Protein AF-I4HC39-F1 (afdb_monomer_lite)

pLDDT: mean 86.43, std 15.0, range [48.84, 98.0]

Structure (mmCIF, N/CA/C/O backbone):
data_AF-I4HC39-F1
#
_entry.id   AF-I4HC39-F1
#
loop_
_atom_site.group_PDB
_atom_site.id
_atom_site.type_symbol
_atom_site.label_atom_id
_atom_site.label_alt_id
_atom_site.label_comp_id
_atom_site.label_asym_id
_atom_site.label_entity_id
_atom_site.label_seq_id
_atom_site.pdbx_PDB_ins_code
_atom_site.C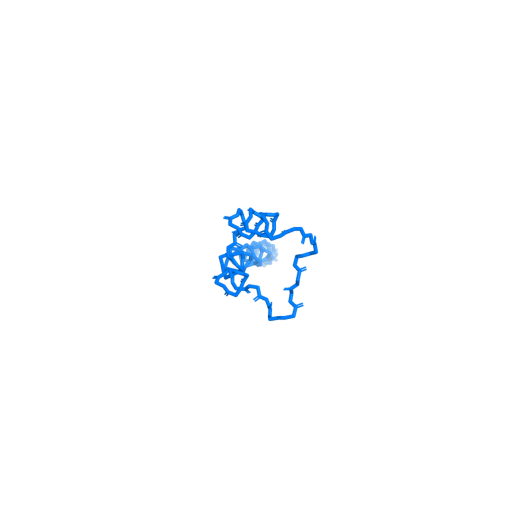artn_x
_atom_site.Cartn_y
_atom_site.Cartn_z
_atom_site.occupancy
_atom_site.B_iso_or_equiv
_atom_site.auth_seq_id
_atom_site.auth_comp_id
_atom_site.auth_asym_id
_atom_site.auth_atom_id
_atom_site.pdbx_PDB_model_num
ATOM 1 N N . MET A 1 1 ? 12.689 -1.212 -8.027 1.00 84.56 1 MET A N 1
ATOM 2 C CA . MET A 1 1 ? 11.909 -0.062 -7.509 1.00 84.56 1 MET A CA 1
ATOM 3 C C . MET A 1 1 ? 10.740 -0.531 -6.656 1.00 84.56 1 MET A C 1
ATOM 5 O O . MET A 1 1 ? 10.621 -0.034 -5.553 1.00 84.56 1 MET A O 1
ATOM 9 N N . LEU A 1 2 ? 9.944 -1.512 -7.099 1.00 92.06 2 LEU A N 1
ATOM 10 C CA . LEU A 1 2 ? 8.814 -2.047 -6.321 1.00 92.06 2 LEU A CA 1
ATOM 11 C C . LEU A 1 2 ? 9.215 -2.499 -4.908 1.00 92.06 2 LEU A C 1
ATOM 13 O O . LEU A 1 2 ? 8.656 -2.014 -3.931 1.00 92.06 2 LEU A O 1
ATOM 17 N N . ARG A 1 3 ? 10.290 -3.288 -4.793 1.00 92.44 3 ARG A N 1
ATOM 18 C CA . ARG A 1 3 ? 10.851 -3.695 -3.494 1.00 92.44 3 ARG A CA 1
ATOM 19 C C . ARG A 1 3 ? 11.233 -2.523 -2.576 1.00 92.44 3 ARG A C 1
ATOM 21 O O . ARG A 1 3 ? 11.077 -2.631 -1.369 1.00 92.44 3 ARG A O 1
ATOM 28 N N . LEU A 1 4 ? 11.701 -1.396 -3.129 1.00 93.69 4 LEU A N 1
ATOM 29 C CA . LEU A 1 4 ? 12.049 -0.208 -2.328 1.00 93.69 4 LEU A CA 1
ATOM 30 C C . LEU A 1 4 ? 10.806 0.473 -1.747 1.00 93.69 4 LEU A C 1
ATOM 32 O O . LEU A 1 4 ? 10.856 0.973 -0.632 1.00 93.69 4 LEU A O 1
ATOM 36 N N . GLN A 1 5 ? 9.685 0.437 -2.471 1.00 95.19 5 GLN A N 1
ATOM 37 C CA . GLN A 1 5 ? 8.394 0.907 -1.965 1.00 95.19 5 GLN A CA 1
ATOM 38 C C . GLN A 1 5 ? 7.717 -0.132 -1.048 1.00 95.19 5 GLN A C 1
ATOM 40 O O . GLN A 1 5 ? 6.618 0.115 -0.565 1.00 95.19 5 GLN A O 1
ATOM 45 N N . GLY A 1 6 ? 8.343 -1.287 -0.796 1.00 95.75 6 GLY A N 1
ATOM 46 C CA . GLY A 1 6 ? 7.798 -2.346 0.055 1.00 95.75 6 GLY A CA 1
ATOM 47 C C . GLY A 1 6 ? 6.759 -3.240 -0.623 1.00 95.75 6 GLY A C 1
ATOM 48 O O . GLY A 1 6 ? 6.039 -3.943 0.080 1.00 95.75 6 GLY A O 1
ATOM 49 N N . PHE A 1 7 ? 6.661 -3.228 -1.958 1.00 96.12 7 PHE A N 1
ATOM 50 C CA . PHE A 1 7 ? 5.816 -4.194 -2.667 1.00 96.12 7 PHE A CA 1
ATOM 51 C C . PHE A 1 7 ? 6.371 -5.624 -2.529 1.00 96.12 7 PHE A C 1
ATOM 53 O O . PHE A 1 7 ? 7.597 -5.786 -2.507 1.00 96.12 7 PHE A O 1
ATOM 60 N N . PRO A 1 8 ? 5.490 -6.643 -2.492 1.00 95.31 8 PRO A N 1
ATOM 61 C CA . PRO A 1 8 ? 5.869 -8.055 -2.532 1.00 95.31 8 PRO A CA 1
ATOM 62 C C . PRO A 1 8 ? 6.721 -8.421 -3.754 1.00 95.31 8 PRO A C 1
ATOM 64 O O . PRO A 1 8 ? 6.628 -7.778 -4.802 1.00 95.31 8 PRO A O 1
ATOM 67 N N . ASP A 1 9 ? 7.525 -9.479 -3.632 1.00 93.50 9 ASP A N 1
ATOM 68 C CA . ASP A 1 9 ? 8.428 -9.927 -4.704 1.00 93.50 9 ASP A CA 1
ATOM 69 C C . ASP A 1 9 ? 7.681 -10.519 -5.915 1.00 93.50 9 ASP A C 1
ATOM 71 O O . ASP A 1 9 ? 8.199 -10.497 -7.030 1.00 93.50 9 ASP A O 1
ATOM 75 N N . ASP A 1 10 ? 6.458 -11.008 -5.711 1.00 95.56 10 ASP A N 1
ATOM 76 C CA . ASP A 1 10 ? 5.555 -11.526 -6.740 1.00 95.56 10 ASP A CA 1
ATOM 77 C C . ASP A 1 10 ? 4.652 -10.443 -7.362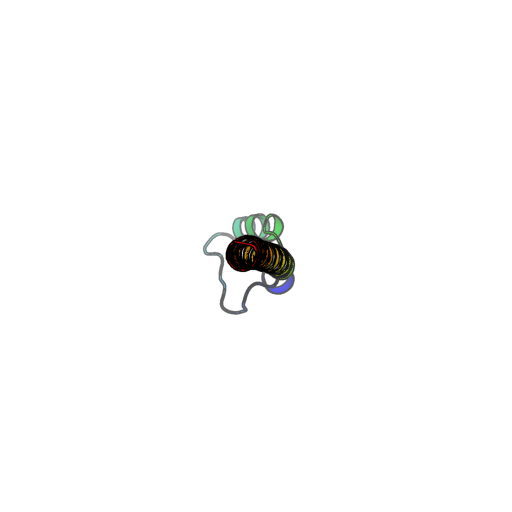 1.00 95.56 10 ASP A C 1
ATOM 79 O O . ASP A 1 10 ? 3.934 -10.709 -8.327 1.00 95.56 10 ASP A O 1
ATOM 83 N N . TYR A 1 11 ? 4.703 -9.201 -6.865 1.00 94.81 11 TYR A N 1
ATOM 84 C CA . TYR A 1 11 ? 3.924 -8.102 -7.424 1.00 94.81 11 TYR A CA 1
ATOM 85 C C . TYR A 1 11 ? 4.537 -7.586 -8.731 1.00 94.81 11 TYR A C 1
ATOM 87 O O . TYR A 1 11 ? 5.687 -7.140 -8.778 1.00 94.81 11 TYR A O 1
ATOM 95 N N . GLN A 1 12 ? 3.732 -7.561 -9.794 1.00 93.12 12 GLN A N 1
ATOM 96 C CA . GLN A 1 12 ? 4.154 -7.100 -11.113 1.00 93.12 12 GLN A CA 1
ATOM 97 C C . GLN A 1 12 ? 3.249 -5.985 -11.644 1.00 93.12 12 GLN A C 1
ATOM 99 O O . GLN A 1 12 ? 2.030 -6.119 -11.711 1.00 93.12 12 GLN A O 1
ATOM 104 N N . ILE A 1 13 ? 3.867 -4.898 -12.117 1.00 93.94 13 ILE A N 1
ATOM 105 C CA . ILE A 1 13 ? 3.181 -3.904 -12.949 1.00 93.94 13 ILE A CA 1
ATOM 106 C C . ILE A 1 13 ? 3.254 -4.369 -14.403 1.00 93.94 13 ILE A C 1
ATOM 108 O O . ILE A 1 13 ? 4.333 -4.392 -14.999 1.00 93.94 13 ILE A O 1
ATOM 112 N N . VAL A 1 14 ? 2.10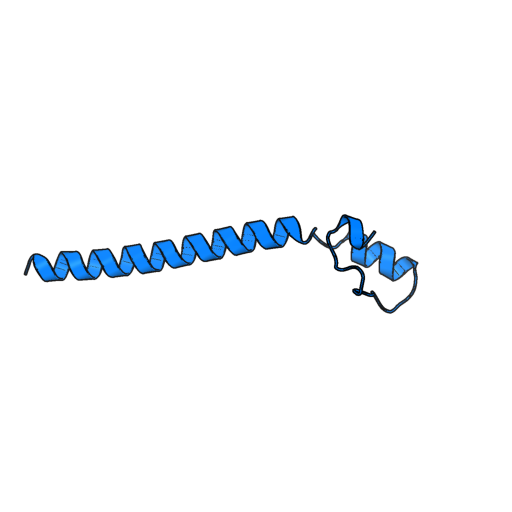6 -4.714 -14.983 1.00 94.38 14 VAL A N 1
ATOM 113 C CA . VAL A 1 14 ? 2.001 -5.115 -16.392 1.00 94.38 14 VAL A CA 1
ATOM 114 C C . VAL A 1 14 ? 2.019 -3.869 -17.281 1.00 94.38 14 VAL A C 1
ATOM 116 O O . VAL A 1 14 ? 1.152 -3.005 -17.173 1.00 94.38 14 VAL A O 1
ATOM 119 N N . GLY A 1 15 ? 3.018 -3.753 -18.159 1.00 92.62 15 GLY A N 1
ATOM 120 C CA . GLY A 1 15 ? 3.156 -2.623 -19.080 1.00 92.62 15 GLY A CA 1
ATOM 121 C C . GLY A 1 15 ? 4.603 -2.354 -19.492 1.00 92.62 15 GLY A C 1
ATOM 122 O O . GLY A 1 15 ? 5.490 -3.185 -19.303 1.00 92.62 15 GLY A O 1
ATOM 123 N N . SER A 1 16 ? 4.854 -1.173 -20.064 1.00 95.94 16 SER A N 1
ATOM 124 C CA . SER A 1 16 ? 6.209 -0.766 -20.452 1.00 95.94 16 SER A CA 1
ATOM 125 C C . SER A 1 16 ? 7.078 -0.438 -19.233 1.00 95.94 16 SER A C 1
ATOM 127 O O . SER A 1 16 ? 6.587 0.005 -18.193 1.00 95.94 16 SER A O 1
ATOM 129 N N . TYR A 1 17 ? 8.401 -0.563 -19.374 1.00 94.38 17 TYR A N 1
ATOM 130 C CA . TYR A 1 17 ? 9.349 -0.196 -18.313 1.00 94.38 17 TYR A CA 1
ATOM 131 C C . TYR A 1 17 ? 9.196 1.267 -17.856 1.00 94.38 17 TYR A C 1
ATOM 133 O O . TYR A 1 17 ? 9.327 1.582 -16.672 1.00 94.38 17 TYR A O 1
ATOM 141 N N . GLN A 1 18 ? 8.873 2.167 -18.791 1.00 95.31 18 GLN A N 1
ATOM 142 C CA . GLN A 1 18 ? 8.610 3.576 -18.495 1.00 95.31 18 GLN A CA 1
ATOM 143 C C . GLN A 1 18 ? 7.358 3.745 -17.629 1.00 95.31 18 GLN A C 1
ATOM 145 O O . GLN A 1 18 ? 7.386 4.510 -16.665 1.00 95.31 18 GLN A O 1
ATOM 150 N N . ALA A 1 19 ? 6.280 3.018 -17.943 1.00 94.50 19 ALA A N 1
ATOM 151 C CA . ALA A 1 19 ? 5.066 3.014 -17.135 1.00 94.50 19 ALA A CA 1
ATOM 152 C C . ALA A 1 19 ? 5.346 2.446 -15.738 1.00 94.50 19 ALA A C 1
ATOM 154 O O . ALA A 1 19 ? 4.998 3.083 -14.749 1.00 94.50 19 ALA A O 1
ATOM 155 N N . MET A 1 20 ? 6.073 1.328 -15.645 1.00 95.12 20 MET A N 1
ATOM 156 C CA . MET A 1 20 ? 6.479 0.740 -14.366 1.00 95.12 20 MET A CA 1
ATOM 157 C C . MET A 1 20 ? 7.257 1.742 -13.500 1.00 95.12 20 MET A C 1
ATOM 159 O O . MET A 1 20 ? 6.939 1.897 -12.321 1.00 95.12 20 MET A O 1
ATOM 163 N N . ARG A 1 21 ? 8.241 2.462 -14.064 1.00 94.94 21 ARG A N 1
ATOM 164 C CA . ARG A 1 21 ? 8.993 3.492 -13.325 1.00 94.94 21 ARG A CA 1
ATOM 165 C C . ARG A 1 21 ? 8.105 4.639 -12.850 1.00 94.94 21 ARG A C 1
ATOM 167 O O . ARG A 1 21 ? 8.237 5.039 -11.699 1.00 94.94 21 ARG A O 1
ATOM 174 N N . LYS A 1 22 ? 7.224 5.153 -13.714 1.00 96.00 22 LYS A N 1
ATOM 175 C CA . LYS A 1 22 ? 6.309 6.256 -13.376 1.00 96.00 22 LYS A CA 1
ATOM 176 C C . LYS A 1 22 ? 5.337 5.857 -12.271 1.00 96.00 22 LYS A C 1
ATOM 178 O O . LYS A 1 22 ? 5.229 6.559 -11.276 1.00 96.00 22 LYS A O 1
ATOM 183 N N . LEU A 1 23 ? 4.680 4.711 -12.427 1.00 95.88 23 LEU A N 1
ATOM 184 C CA . LEU A 1 23 ? 3.724 4.200 -11.450 1.00 95.88 23 LEU A CA 1
ATOM 185 C C . LEU A 1 23 ? 4.416 3.917 -10.117 1.00 95.88 23 LEU A C 1
ATOM 187 O O . LEU A 1 23 ? 3.988 4.434 -9.097 1.00 95.88 23 LEU A O 1
ATOM 191 N N . THR A 1 24 ? 5.548 3.207 -10.128 1.00 95.25 24 THR A N 1
ATOM 192 C CA . THR A 1 24 ? 6.278 2.911 -8.886 1.00 95.25 24 THR A CA 1
ATOM 193 C C . THR A 1 24 ? 6.814 4.171 -8.204 1.00 95.25 24 THR A C 1
ATOM 195 O O . THR A 1 24 ? 6.808 4.239 -6.982 1.00 95.25 24 THR A O 1
ATOM 198 N N . GLY A 1 25 ? 7.298 5.155 -8.971 1.00 94.75 25 GLY A N 1
ATOM 199 C CA . GLY A 1 25 ? 7.820 6.412 -8.428 1.00 94.75 25 GLY A CA 1
ATOM 200 C C . GLY A 1 25 ? 6.741 7.326 -7.842 1.00 94.75 25 GLY A C 1
ATOM 201 O O . GLY A 1 25 ? 7.034 8.085 -6.927 1.00 94.75 25 GLY A O 1
ATOM 202 N N . ASN A 1 26 ? 5.505 7.221 -8.337 1.00 95.56 26 ASN A N 1
ATOM 203 C CA . ASN A 1 26 ? 4.357 7.968 -7.822 1.00 95.56 26 ASN A CA 1
ATOM 204 C C . ASN A 1 26 ? 3.609 7.224 -6.701 1.00 95.56 26 ASN A C 1
ATOM 206 O O . ASN A 1 26 ? 2.769 7.820 -6.031 1.00 95.56 26 ASN A O 1
ATOM 210 N N . SER A 1 27 ? 3.885 5.934 -6.497 1.00 96.12 27 SER A N 1
ATOM 211 C CA . SER A 1 27 ? 3.302 5.154 -5.405 1.00 96.12 27 SER A CA 1
ATOM 212 C C . SER A 1 27 ? 3.889 5.550 -4.053 1.00 96.12 27 SER A C 1
ATOM 214 O O . SER A 1 27 ? 5.095 5.749 -3.914 1.00 96.12 27 SER A O 1
ATOM 216 N N . VAL A 1 28 ? 3.047 5.553 -3.023 1.00 96.69 28 VAL A N 1
ATOM 217 C CA . VAL A 1 28 ? 3.482 5.658 -1.624 1.00 96.69 28 VAL A CA 1
ATOM 218 C C . VAL A 1 28 ? 4.046 4.311 -1.160 1.00 96.69 28 VAL A C 1
ATOM 220 O O . VAL A 1 28 ? 3.582 3.256 -1.594 1.00 96.69 28 VAL A O 1
ATOM 223 N N . ALA A 1 29 ? 5.058 4.335 -0.289 1.00 96.69 29 ALA A N 1
ATOM 224 C CA . ALA A 1 29 ? 5.617 3.117 0.289 1.00 96.69 29 ALA A CA 1
ATOM 225 C C . ALA A 1 29 ? 4.583 2.379 1.160 1.00 96.69 29 ALA A C 1
ATOM 227 O O . ALA A 1 29 ? 3.877 3.001 1.957 1.00 96.69 29 ALA A O 1
ATOM 228 N N . ILE A 1 30 ? 4.535 1.048 1.056 1.00 96.31 30 ILE A N 1
ATOM 229 C CA . ILE A 1 30 ? 3.565 0.192 1.754 1.00 96.31 30 ILE A CA 1
ATOM 230 C C . ILE A 1 30 ? 3.651 0.359 3.275 1.00 96.31 30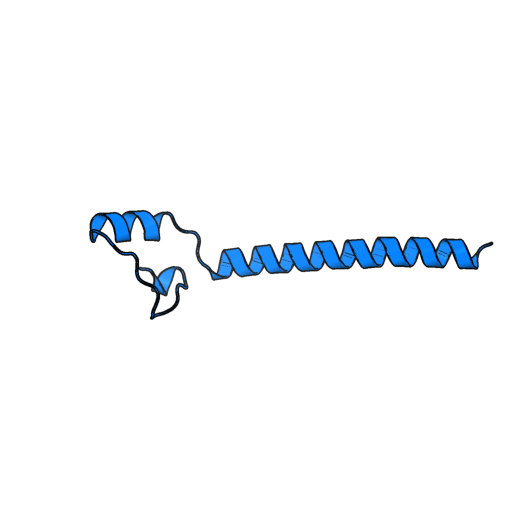 ILE A C 1
ATOM 232 O O . ILE A 1 30 ? 2.620 0.424 3.940 1.00 96.31 30 ILE A O 1
ATOM 236 N N . SER A 1 31 ? 4.856 0.503 3.832 1.00 96.12 31 SER A N 1
ATOM 237 C CA . SER A 1 31 ? 5.052 0.714 5.273 1.00 96.12 31 SER A CA 1
ATOM 238 C C . SER A 1 31 ? 4.383 1.990 5.789 1.00 96.12 31 SER A C 1
ATOM 240 O O . SER A 1 31 ? 3.838 1.994 6.890 1.00 96.12 31 SER A O 1
ATOM 242 N N . CYS A 1 32 ? 4.376 3.057 4.987 1.00 97.12 32 CYS A N 1
ATOM 243 C CA . CYS A 1 32 ? 3.719 4.313 5.340 1.00 97.12 32 CYS A CA 1
ATOM 244 C C . CYS A 1 32 ? 2.196 4.145 5.367 1.00 97.12 32 CYS A C 1
ATOM 246 O O . CYS A 1 32 ? 1.548 4.526 6.340 1.00 97.12 32 CYS A O 1
ATOM 248 N N . VAL A 1 33 ? 1.634 3.495 4.343 1.00 97.56 33 VAL A N 1
ATOM 249 C CA . VAL A 1 33 ? 0.196 3.193 4.294 1.00 97.56 33 VAL A CA 1
ATOM 250 C C . VAL A 1 33 ? -0.217 2.327 5.487 1.00 97.56 33 VAL A C 1
ATOM 252 O O . VAL A 1 33 ? -1.197 2.645 6.152 1.00 97.56 33 VAL A O 1
ATOM 255 N N . ALA A 1 34 ? 0.552 1.281 5.804 1.00 97.50 34 ALA A N 1
ATOM 256 C CA . ALA A 1 34 ? 0.272 0.397 6.933 1.00 97.50 34 ALA A CA 1
ATOM 257 C C . ALA A 1 34 ? 0.248 1.150 8.274 1.00 97.50 34 ALA A C 1
ATOM 259 O O . ALA A 1 34 ? -0.674 0.963 9.062 1.00 97.50 34 ALA A O 1
ATOM 260 N N . ALA A 1 35 ? 1.214 2.041 8.514 1.00 97.75 35 ALA A N 1
ATOM 261 C CA . ALA A 1 35 ? 1.267 2.832 9.742 1.00 97.75 35 ALA A CA 1
ATOM 262 C C . ALA A 1 35 ? 0.051 3.763 9.894 1.00 97.75 35 ALA A C 1
ATOM 264 O O . ALA A 1 35 ? -0.549 3.824 10.966 1.00 97.75 35 ALA A O 1
ATOM 265 N N . VAL A 1 36 ? -0.341 4.452 8.816 1.00 98.00 36 VAL A N 1
ATOM 266 C CA . VAL A 1 36 ? -1.511 5.343 8.829 1.00 98.00 36 VAL A CA 1
ATOM 267 C C . VAL A 1 36 ? -2.793 4.550 9.060 1.00 98.00 36 VAL A C 1
ATOM 269 O O . VAL A 1 36 ? -3.603 4.936 9.897 1.00 98.00 36 VAL A O 1
ATOM 272 N N . VAL A 1 37 ? -2.973 3.427 8.360 1.00 97.81 37 VAL A N 1
ATOM 273 C CA . VAL A 1 37 ? -4.160 2.577 8.523 1.00 97.81 37 VAL A CA 1
ATOM 274 C C . VAL A 1 37 ? -4.252 2.028 9.946 1.00 97.81 37 VAL A C 1
ATOM 276 O O . VAL A 1 37 ? -5.328 2.084 10.533 1.00 97.81 37 VAL A O 1
ATOM 279 N N . ASN A 1 38 ? -3.141 1.568 10.528 1.00 97.00 38 ASN A N 1
ATOM 280 C CA . ASN A 1 38 ? -3.122 1.092 11.913 1.00 97.00 38 ASN A CA 1
ATOM 281 C C . ASN A 1 38 ? -3.531 2.198 12.890 1.00 97.00 38 ASN A C 1
ATOM 283 O O . ASN A 1 38 ? -4.414 1.981 13.711 1.00 97.00 38 ASN A O 1
ATOM 287 N N . SER A 1 39 ? -2.978 3.404 12.738 1.00 96.69 39 SER A N 1
ATOM 288 C CA . SER A 1 39 ? -3.343 4.550 13.578 1.00 96.69 39 SER A CA 1
ATOM 289 C C . SER A 1 39 ? -4.821 4.940 13.436 1.00 96.69 39 SER A C 1
ATOM 291 O O . SER A 1 39 ? -5.472 5.287 14.423 1.00 96.69 39 SER A O 1
ATOM 293 N N . VAL A 1 40 ? -5.383 4.848 12.225 1.00 97.06 40 VAL A N 1
ATOM 294 C CA . VAL A 1 40 ? -6.816 5.086 11.990 1.00 97.06 40 VAL A CA 1
ATOM 295 C C . VAL 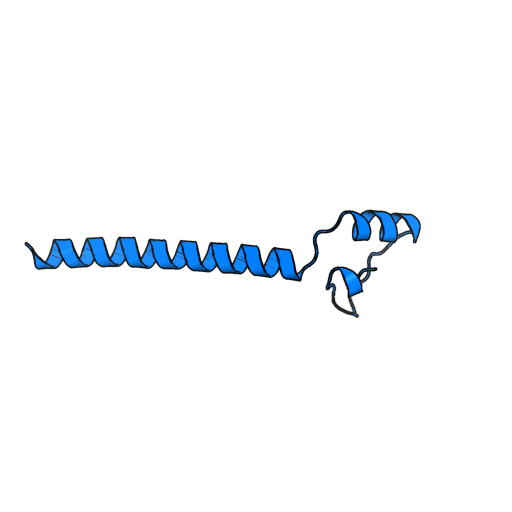A 1 40 ? -7.667 4.023 12.684 1.00 97.06 40 VAL A C 1
ATOM 297 O O . VAL A 1 40 ? -8.647 4.374 13.333 1.00 97.06 40 VAL A O 1
ATOM 300 N N . ILE A 1 41 ? -7.299 2.744 12.581 1.00 96.12 41 ILE A N 1
ATOM 301 C CA . ILE A 1 41 ? -8.018 1.647 13.243 1.00 96.12 41 ILE A CA 1
ATOM 302 C C . ILE A 1 41 ? -7.974 1.817 14.765 1.00 96.12 41 ILE A C 1
ATOM 304 O O . ILE A 1 41 ? -9.019 1.738 15.403 1.00 96.12 41 ILE A O 1
ATOM 308 N N . GLU A 1 42 ? -6.803 2.104 15.337 1.00 94.75 42 GLU A N 1
ATOM 309 C CA . GLU A 1 42 ? -6.643 2.383 16.771 1.00 94.75 42 GLU A CA 1
ATOM 310 C C . GLU A 1 42 ? -7.557 3.532 17.213 1.00 94.75 42 GLU A C 1
ATOM 312 O O . GLU A 1 42 ? -8.340 3.380 18.147 1.00 94.75 42 GLU A O 1
ATOM 317 N N . SER A 1 43 ? -7.561 4.636 16.461 1.00 94.75 43 SER A N 1
ATOM 318 C CA . SER A 1 43 ? -8.417 5.790 16.758 1.00 94.75 43 SER A CA 1
ATOM 319 C C . SER A 1 43 ? -9.910 5.446 16.710 1.00 94.75 43 SER A C 1
ATOM 321 O O . SER A 1 43 ? -10.689 5.943 17.519 1.00 94.75 43 SER A O 1
ATOM 323 N N . LEU A 1 44 ? -10.334 4.606 15.761 1.00 93.12 44 LEU A N 1
ATOM 324 C CA . LEU A 1 44 ? -11.730 4.177 15.646 1.00 93.12 44 LEU A CA 1
ATOM 325 C C . LEU A 1 44 ? -12.148 3.265 16.808 1.00 93.12 44 LEU A C 1
ATOM 327 O O . LEU A 1 44 ? -13.248 3.424 17.336 1.00 93.12 44 LEU A O 1
ATOM 331 N N . LEU A 1 45 ? -11.273 2.352 17.235 1.00 92.25 45 LEU A N 1
ATOM 332 C CA . LEU A 1 45 ? -11.527 1.466 18.375 1.00 92.25 45 LEU A CA 1
ATOM 333 C C . LEU A 1 45 ? -11.586 2.240 19.700 1.00 92.25 45 LEU A C 1
ATOM 335 O O . LEU A 1 45 ? -12.457 1.972 20.532 1.00 92.25 45 LEU A O 1
ATOM 339 N N . ASP A 1 46 ? -10.724 3.243 19.873 1.00 88.12 46 ASP A N 1
ATOM 340 C CA . ASP A 1 46 ? -10.742 4.124 21.045 1.00 88.12 46 ASP A CA 1
ATOM 341 C C . ASP A 1 46 ? -12.055 4.925 21.128 1.00 88.12 46 ASP A C 1
ATOM 343 O O . ASP A 1 46 ? -12.620 5.102 22.212 1.00 88.12 46 ASP A O 1
ATOM 347 N N . ILE A 1 47 ? -12.598 5.361 19.984 1.00 78.50 47 ILE A N 1
ATOM 348 C CA . ILE A 1 47 ? -13.905 6.034 19.908 1.00 78.50 47 ILE A CA 1
ATOM 349 C C . ILE A 1 47 ? -15.042 5.089 20.331 1.00 78.50 47 ILE A C 1
ATOM 351 O O . ILE A 1 47 ? -15.925 5.487 21.102 1.00 78.50 47 ILE A O 1
ATOM 355 N N . GLU A 1 48 ? -15.037 3.834 19.873 1.00 72.75 48 GLU A N 1
ATOM 356 C CA . GLU A 1 48 ? -16.048 2.845 20.274 1.00 72.75 48 GLU A CA 1
ATOM 357 C C . GLU A 1 48 ? -16.007 2.565 21.784 1.00 72.75 48 GLU A C 1
ATOM 359 O O . GLU A 1 48 ? -17.053 2.519 22.442 1.00 72.75 48 GLU A O 1
ATOM 364 N N . GLN A 1 49 ? -14.816 2.470 22.376 1.00 67.31 49 GLN A N 1
ATOM 365 C CA . GLN A 1 49 ? -14.667 2.278 23.821 1.00 67.31 49 GLN A CA 1
ATOM 366 C C . GLN A 1 49 ? -15.079 3.518 24.622 1.00 67.31 49 GLN A C 1
ATOM 368 O O . GLN A 1 49 ? -15.760 3.389 25.644 1.00 67.31 49 GLN A O 1
ATOM 373 N N . ALA A 1 50 ? -14.750 4.721 24.147 1.00 63.81 50 ALA A N 1
ATOM 374 C CA . ALA A 1 50 ? -15.175 5.969 24.776 1.00 63.81 50 ALA A CA 1
ATOM 375 C C . ALA A 1 50 ? -16.707 6.126 24.771 1.00 63.81 50 ALA A C 1
ATOM 377 O O . ALA A 1 50 ? -17.294 6.505 25.791 1.00 63.81 50 ALA A O 1
ATOM 378 N N . SER A 1 51 ? -17.369 5.787 23.659 1.00 64.25 51 SER A N 1
ATOM 379 C CA . SER A 1 51 ? -18.836 5.827 23.548 1.00 64.25 51 SER A CA 1
ATOM 380 C C . SER A 1 51 ? -19.529 4.765 24.417 1.00 64.25 51 SER A C 1
ATOM 382 O O . SER A 1 51 ? -20.529 5.051 25.077 1.00 64.25 51 SER A O 1
ATOM 384 N N . THR A 1 52 ? -18.960 3.562 24.512 1.00 61.47 52 THR A N 1
ATOM 385 C CA . THR A 1 52 ? -19.510 2.472 25.335 1.00 61.47 52 THR A CA 1
ATOM 386 C C . THR A 1 52 ? -19.345 2.748 26.834 1.00 61.47 52 THR A C 1
ATOM 388 O O . THR A 1 52 ? -20.279 2.542 27.616 1.00 61.47 52 THR A O 1
ATOM 391 N N . ASN A 1 53 ? -18.191 3.279 27.255 1.00 62.62 53 ASN A N 1
ATOM 392 C CA . ASN A 1 53 ? -17.936 3.617 28.659 1.00 62.62 53 ASN A CA 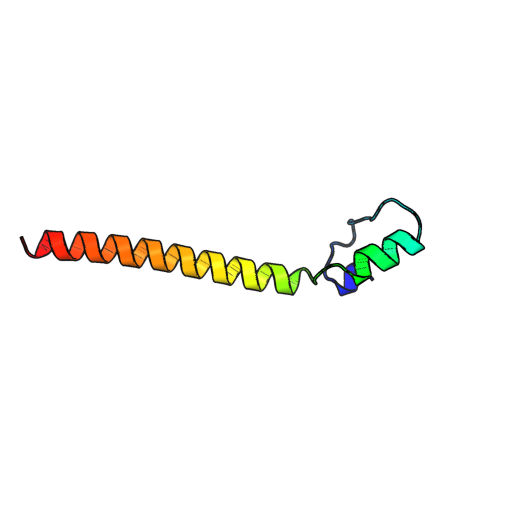1
ATOM 393 C C . ASN A 1 53 ? -18.812 4.771 29.155 1.00 62.62 53 ASN A C 1
ATOM 395 O O . ASN A 1 53 ? -19.323 4.717 30.275 1.00 62.62 53 ASN A O 1
ATOM 399 N N . SER A 1 54 ? -19.046 5.787 28.323 1.00 63.03 54 SER A N 1
ATOM 400 C CA . SER A 1 54 ? -19.940 6.896 28.677 1.00 63.03 54 SER A CA 1
ATOM 401 C C . SER A 1 54 ? -21.407 6.453 28.786 1.00 63.03 54 SER A C 1
ATOM 403 O O . SER A 1 54 ? -22.129 6.942 29.660 1.00 63.03 54 SER A O 1
ATOM 405 N N . PHE A 1 55 ? -21.842 5.460 28.003 1.00 59.84 55 PHE A N 1
ATOM 406 C CA . PHE A 1 55 ? -23.177 4.864 28.134 1.00 59.84 55 PHE A CA 1
ATOM 407 C C . PHE A 1 55 ? -23.341 3.990 29.390 1.00 59.84 55 PHE A C 1
ATOM 409 O O . PHE A 1 55 ? -24.389 4.028 30.036 1.00 59.84 55 PHE A O 1
ATOM 416 N N . SER A 1 56 ? -22.324 3.206 29.761 1.00 59.66 56 SER A N 1
ATOM 417 C CA . SER A 1 56 ? -22.362 2.380 30.980 1.00 59.66 56 SER A CA 1
ATOM 418 C C . SER A 1 56 ? -22.256 3.208 32.264 1.00 59.66 56 SER A C 1
ATOM 420 O O . SER A 1 56 ? -22.950 2.904 33.231 1.00 59.66 56 SER A O 1
ATOM 422 N N . PHE A 1 57 ? -21.464 4.286 32.273 1.00 58.72 57 PHE A N 1
ATOM 423 C CA . PHE A 1 57 ? -21.362 5.191 33.424 1.00 58.72 57 PHE A CA 1
ATOM 424 C C . PHE A 1 57 ? -22.698 5.889 33.737 1.00 58.72 57 PHE A C 1
ATOM 426 O O . PHE A 1 57 ? -23.134 5.903 34.885 1.00 58.72 57 PHE A O 1
ATOM 433 N N . ASN A 1 58 ? -23.409 6.386 32.716 1.00 59.50 58 ASN A N 1
ATOM 434 C CA . ASN A 1 58 ? -24.721 7.025 32.903 1.00 59.50 58 ASN A CA 1
ATOM 435 C C . ASN A 1 58 ? -25.813 6.060 33.398 1.00 59.50 58 ASN A C 1
ATOM 437 O O . ASN A 1 58 ? -26.764 6.488 34.051 1.00 59.50 58 ASN A O 1
ATOM 441 N N . ARG A 1 59 ? -25.683 4.758 33.116 1.00 57.31 59 ARG A N 1
ATOM 442 C CA . ARG A 1 59 ? -26.631 3.734 33.582 1.00 57.31 59 ARG A CA 1
ATOM 443 C C . ARG A 1 59 ? -26.416 3.337 35.042 1.00 57.31 59 ARG A C 1
ATOM 445 O O . ARG A 1 59 ? -27.322 2.785 35.642 1.00 57.31 59 ARG A O 1
ATOM 452 N N . HIS A 1 60 ? -25.229 3.584 35.595 1.00 55.12 60 HIS A N 1
ATOM 453 C CA . HIS A 1 60 ? -24.904 3.242 36.982 1.00 55.12 60 HIS A CA 1
ATOM 454 C C . HIS A 1 60 ? -25.248 4.363 37.981 1.00 55.12 60 HIS A C 1
ATOM 456 O O . HIS A 1 60 ? -25.214 4.130 39.188 1.00 55.12 60 HIS A O 1
ATOM 462 N N . LEU A 1 61 ? -25.546 5.566 37.473 1.00 57.75 61 LEU A N 1
ATOM 463 C CA . LEU A 1 61 ? -25.901 6.769 38.236 1.00 57.75 61 LEU A CA 1
ATOM 464 C C . LEU A 1 61 ? -27.414 7.075 38.258 1.00 57.75 61 LEU A C 1
ATOM 466 O O . LEU A 1 61 ? -27.806 8.058 38.885 1.00 57.75 61 LEU A O 1
ATOM 470 N N . ASN A 1 62 ? -28.242 6.266 37.588 1.00 48.84 62 ASN A N 1
ATOM 471 C CA . ASN A 1 62 ? -29.710 6.291 37.676 1.00 48.84 62 ASN A CA 1
ATOM 472 C C . ASN A 1 62 ? -30.203 5.026 38.378 1.00 48.84 62 ASN A C 1
ATOM 474 O O . ASN A 1 62 ? -31.256 5.110 39.045 1.00 48.84 62 ASN A O 1
#

Organism: NCBI:txid1160283

Sequence (62 aa):
MLRLQGFPDDYQIVGSYQAMRKLTGNSVAISCVAAVVNSVIESLLDIEQASTNSFSFNRHLN

Foldseek 3Di:
DCVVLVHDPPDDDPDDPVVVCVVSVPDHRPVVVVVVVVVVVVVVVVVVVVVVVVVVVVVVVD

Secondary structure (DSSP, 8-state):
-GGGGT--TT----S-HHHHHHHHHHSPPHHHHHHHHHHHHHHHHHHHHHHHHHHHHHHH--

InterPro domains:
  IPR001525 C-5 cytosine methyltransferase [PF00145] (2-41)
  IPR029063 S-adenosyl-L-methionine-dependent methyltransferase superfamily [SSF53335] (2-43)

Radius of gyration: 21.14 Å; chains: 1; bounding box: 42×20×59 Å